Protein AF-A0A359MX61-F1 (afdb_monomer)

Radius of gyration: 17.84 Å; Cα contacts (8 Å, |Δi|>4): 195; chains: 1; bounding box: 36×38×48 Å

Secondary structure (DSSP, 8-state):
---EEEEEEEEEETTEEEEEEPHHHHTTSS-SS-EEEEEEETTEEEEEEEEE-SSS-EEEE--HHHHHHHT--TT-EEEEEEEE---PPPPPPPHHHHHHHHT-HHHHHHHHHHS-HHHHHHHHHHHHHH--

pLDDT: mean 86.25, std 15.1, range [44.0, 98.0]

Sequence (132 aa):
MPPIRFKTKLYNIASWTIARVPKDASTKLPSRGMVLVEGIINGFHFKMPLEPDGKLSHWFRVDKTMSAAAKVTVGDTVTIAIEPSTDWPEPKVPADIKRGLTTVPEAQILMKYSSNIVLLQKMCVILSLVCK

Solvent-accessible surface area (backbone atoms only — not comparable to full-atom values): 7654 Å² total; per-residue (Å²): 130,81,65,49,65,51,71,36,53,29,39,73,58,94,92,41,39,31,39,54,45,51,53,80,57,30,67,73,46,99,57,81,56,76,42,42,27,38,33,36,38,71,84,37,76,48,75,51,62,31,39,54,64,88,73,82,23,30,29,38,76,51,50,71,68,55,27,60,70,35,71,55,57,75,66,42,75,45,57,36,35,36,40,84,47,84,83,71,83,75,75,82,80,54,69,66,59,58,54,59,28,73,78,33,69,70,53,43,55,54,47,70,59,55,59,42,62,65,54,44,54,48,47,54,54,48,49,65,63,66,77,106

Structure (mmCIF, N/CA/C/O backbone):
data_AF-A0A359MX61-F1
#
_entry.id   AF-A0A359MX61-F1
#
loop_
_atom_site.group_PDB
_atom_site.id
_atom_site.type_symbol
_atom_site.label_atom_id
_atom_site.label_alt_id
_atom_site.label_comp_id
_atom_site.label_asym_id
_atom_site.label_entity_id
_atom_site.label_seq_id
_atom_site.pdbx_PDB_ins_code
_atom_site.Cartn_x
_atom_site.Cartn_y
_atom_site.Cartn_z
_atom_site.occupancy
_atom_site.B_iso_or_equiv
_atom_site.auth_seq_id
_atom_site.auth_comp_id
_atom_site.auth_asym_id
_atom_site.auth_atom_id
_atom_site.pdbx_PDB_model_num
ATOM 1 N N . MET A 1 1 ? 15.430 5.652 8.293 1.00 63.16 1 MET A N 1
ATOM 2 C CA . MET A 1 1 ? 14.428 6.584 8.866 1.00 63.16 1 MET A CA 1
ATOM 3 C C . MET A 1 1 ? 13.455 5.755 9.679 1.00 63.16 1 MET A C 1
ATOM 5 O O . MET A 1 1 ? 13.253 4.615 9.294 1.00 63.16 1 MET A O 1
ATOM 9 N N . PRO A 1 2 ? 12.897 6.266 10.786 1.00 83.12 2 PRO A N 1
ATOM 10 C CA . PRO A 1 2 ? 11.895 5.519 11.539 1.00 83.12 2 PRO A CA 1
ATOM 11 C C . PRO A 1 2 ? 10.628 5.283 10.690 1.00 83.12 2 PRO A C 1
ATOM 13 O O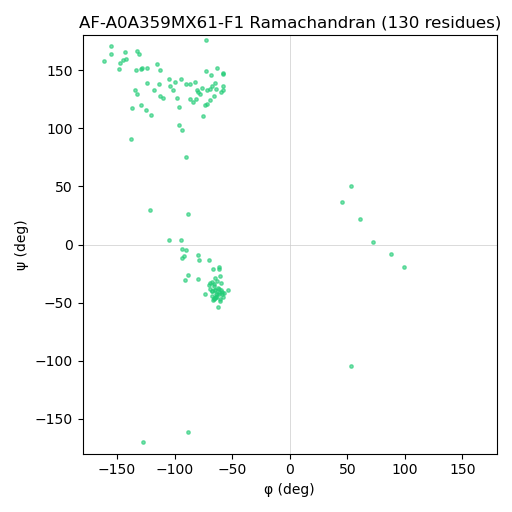 . PRO A 1 2 ? 10.312 6.137 9.852 1.00 83.12 2 PRO A O 1
ATOM 16 N N . PRO A 1 3 ? 9.873 4.193 10.933 1.00 93.88 3 PRO A N 1
ATOM 17 C CA . PRO A 1 3 ? 8.638 3.920 10.212 1.00 93.88 3 PRO A CA 1
ATOM 18 C C . PRO A 1 3 ? 7.630 5.059 10.358 1.00 93.88 3 PRO A C 1
ATOM 20 O O . PRO A 1 3 ? 7.380 5.555 11.462 1.00 93.88 3 PRO A O 1
ATOM 23 N N . ILE A 1 4 ? 6.983 5.430 9.255 1.00 97.50 4 ILE A N 1
ATOM 24 C CA . ILE A 1 4 ? 5.862 6.368 9.264 1.00 97.50 4 ILE A CA 1
ATOM 25 C C . ILE A 1 4 ? 4.646 5.613 9.798 1.00 97.50 4 ILE A C 1
ATOM 27 O O . ILE A 1 4 ? 4.126 4.710 9.145 1.00 97.50 4 ILE A O 1
ATOM 31 N N . ARG A 1 5 ? 4.196 5.975 11.002 1.00 97.31 5 ARG A N 1
ATOM 32 C CA . ARG A 1 5 ? 3.051 5.350 11.673 1.00 97.31 5 ARG A CA 1
ATOM 33 C C . ARG A 1 5 ? 1.824 6.242 11.606 1.00 97.31 5 ARG A C 1
ATOM 35 O O . ARG A 1 5 ? 1.923 7.441 11.851 1.00 97.31 5 ARG A O 1
ATOM 42 N N . PHE A 1 6 ? 0.673 5.652 11.315 1.00 97.38 6 PHE A N 1
ATOM 43 C CA . PHE A 1 6 ? -0.599 6.363 11.279 1.00 97.38 6 PHE A CA 1
ATOM 44 C C . PHE A 1 6 ? -1.778 5.421 11.522 1.00 97.38 6 PHE A C 1
ATOM 46 O O . PHE A 1 6 ? -1.662 4.200 11.412 1.00 97.38 6 PHE A O 1
ATOM 53 N N . LYS A 1 7 ? -2.930 6.010 11.846 1.00 97.19 7 LYS A N 1
ATOM 54 C CA . LYS A 1 7 ? -4.216 5.313 11.871 1.00 97.19 7 LYS A CA 1
ATOM 55 C C . LYS A 1 7 ? -5.032 5.715 10.654 1.00 97.19 7 LYS A C 1
ATOM 57 O O . LYS A 1 7 ? -5.000 6.874 10.246 1.00 97.19 7 LYS A O 1
ATOM 62 N N . THR A 1 8 ? -5.763 4.772 10.081 1.00 97.19 8 THR A N 1
ATOM 63 C CA . THR A 1 8 ? -6.669 5.056 8.967 1.00 97.19 8 THR A CA 1
ATOM 64 C C . THR A 1 8 ? -7.873 4.135 9.006 1.00 97.19 8 THR A C 1
ATOM 66 O O . THR A 1 8 ? -7.789 3.015 9.510 1.00 97.19 8 THR A O 1
ATOM 69 N N . LYS A 1 9 ? -8.995 4.623 8.485 1.00 97.56 9 LYS A N 1
ATOM 70 C CA . LYS A 1 9 ? -10.203 3.824 8.307 1.00 97.56 9 LYS A CA 1
ATOM 71 C C . LYS A 1 9 ? -10.127 3.105 6.964 1.00 97.56 9 LYS A C 1
ATOM 73 O O . LYS A 1 9 ? -9.710 3.706 5.974 1.00 97.56 9 LYS A O 1
ATOM 78 N N . LEU A 1 10 ? -10.533 1.842 6.921 1.00 97.50 10 LEU A N 1
ATOM 79 C CA . LEU A 1 10 ? -10.649 1.102 5.669 1.00 97.50 10 LEU A CA 1
ATOM 80 C C . LEU A 1 10 ? -11.944 1.483 4.952 1.00 97.50 10 LEU A C 1
ATOM 82 O O . LEU A 1 10 ? -13.022 1.479 5.549 1.00 97.50 10 LEU A O 1
ATOM 86 N N . TYR A 1 11 ? -11.841 1.797 3.664 1.00 95.88 11 TYR A N 1
ATOM 87 C CA . TYR A 1 11 ? -12.976 2.179 2.824 1.00 95.88 11 TYR A CA 1
ATOM 88 C C . TYR A 1 11 ? -13.193 1.144 1.732 1.00 95.88 11 TYR A C 1
ATOM 90 O O . TYR A 1 11 ? -12.253 0.471 1.320 1.00 95.88 11 TYR A O 1
ATOM 98 N N . ASN A 1 12 ? -14.420 1.058 1.230 1.00 96.50 12 ASN A N 1
ATOM 99 C CA . ASN A 1 12 ? -14.696 0.353 -0.011 1.00 96.50 12 ASN A CA 1
ATOM 100 C C . ASN A 1 12 ? -14.852 1.367 -1.150 1.00 96.50 12 ASN A C 1
ATOM 102 O O . ASN A 1 12 ? -15.567 2.360 -1.005 1.00 96.50 12 ASN A O 1
ATOM 106 N N . ILE A 1 13 ? -14.195 1.103 -2.275 1.00 93.25 13 ILE A N 1
ATOM 107 C CA . ILE A 1 13 ? -14.486 1.723 -3.564 1.00 93.25 13 ILE A CA 1
ATOM 108 C C . ILE A 1 13 ? -14.844 0.593 -4.528 1.00 93.25 13 ILE A C 1
ATOM 110 O O . ILE A 1 13 ? -13.995 -0.218 -4.896 1.00 93.25 13 ILE A O 1
ATOM 114 N N . ALA A 1 14 ? -16.114 0.549 -4.933 1.00 92.75 14 ALA A N 1
ATOM 115 C CA . ALA A 1 14 ? -16.692 -0.540 -5.716 1.00 92.75 14 ALA A CA 1
ATOM 116 C C . ALA A 1 14 ? -16.465 -1.923 -5.066 1.00 92.75 14 ALA A C 1
ATOM 118 O O . ALA A 1 14 ? -17.142 -2.270 -4.099 1.00 92.75 14 ALA A O 1
ATOM 119 N N . SER A 1 15 ? -15.540 -2.720 -5.604 1.00 91.75 15 SER A N 1
ATOM 120 C CA . SER A 1 15 ? -15.186 -4.052 -5.093 1.00 91.75 15 SER A CA 1
ATOM 121 C C . SER A 1 15 ? -13.849 -4.083 -4.343 1.00 91.75 15 SER A C 1
ATOM 123 O O . SER A 1 15 ? -13.373 -5.161 -3.975 1.00 91.75 15 SER A O 1
ATOM 125 N N . TRP A 1 16 ? -13.198 -2.932 -4.150 1.00 95.00 16 TRP A N 1
ATOM 126 C CA . TRP A 1 16 ? -11.866 -2.840 -3.559 1.00 95.00 16 TRP A CA 1
ATOM 127 C C . TRP A 1 16 ? -11.911 -2.224 -2.168 1.00 95.00 16 TRP A C 1
ATOM 129 O O . TRP A 1 16 ? -12.353 -1.092 -1.982 1.00 95.00 16 TRP A O 1
ATOM 139 N N . THR A 1 17 ? -11.338 -2.934 -1.200 1.00 96.94 17 THR A N 1
ATOM 140 C CA . THR A 1 17 ? -10.981 -2.352 0.092 1.00 96.94 17 THR A CA 1
ATOM 141 C C . THR A 1 17 ? -9.691 -1.553 -0.056 1.00 96.94 17 THR A C 1
ATOM 143 O O . THR A 1 17 ? -8.703 -2.045 -0.603 1.00 96.94 17 THR A O 1
ATOM 146 N N . ILE A 1 18 ? -9.694 -0.312 0.423 1.00 97.06 18 ILE A N 1
ATOM 147 C CA . ILE A 1 18 ? -8.551 0.595 0.344 1.00 97.06 18 ILE A CA 1
ATOM 148 C C . ILE A 1 18 ? -8.229 1.212 1.703 1.00 97.06 18 ILE A C 1
ATOM 150 O O . ILE A 1 18 ? -9.114 1.460 2.526 1.00 97.06 18 ILE A O 1
ATOM 154 N N . ALA A 1 19 ? -6.953 1.528 1.894 1.00 97.69 19 ALA A N 1
ATOM 155 C CA . ALA A 1 19 ? -6.451 2.336 2.991 1.00 97.69 19 ALA A CA 1
ATOM 156 C C . ALA A 1 19 ? -5.913 3.656 2.426 1.00 97.69 19 ALA A C 1
ATOM 158 O O . ALA A 1 19 ? -5.090 3.667 1.509 1.00 97.69 19 ALA A O 1
ATOM 159 N N . ARG A 1 20 ? -6.373 4.785 2.973 1.00 97.12 20 ARG A N 1
ATOM 160 C CA . ARG A 1 20 ? -5.800 6.099 2.651 1.00 97.12 20 ARG A CA 1
ATOM 161 C C . ARG A 1 20 ? -4.673 6.415 3.614 1.00 97.12 20 ARG A C 1
ATOM 163 O O . ARG A 1 20 ? -4.822 6.215 4.820 1.00 97.12 20 ARG A O 1
ATOM 170 N N . VAL A 1 21 ? -3.586 6.958 3.092 1.00 97.75 21 VAL A N 1
ATOM 171 C CA . VAL A 1 21 ? -2.508 7.519 3.901 1.00 97.75 21 VAL A CA 1
ATOM 172 C C . VAL A 1 21 ? -2.935 8.932 4.317 1.00 97.75 21 VAL A C 1
ATOM 174 O O . VAL A 1 21 ? -3.296 9.732 3.450 1.00 97.75 21 VAL A O 1
ATOM 177 N N . PRO A 1 22 ? -2.954 9.271 5.616 1.00 97.00 22 PRO A N 1
ATOM 178 C CA . PRO A 1 22 ? -3.197 10.636 6.069 1.00 97.00 22 PRO A CA 1
ATOM 179 C C . PRO A 1 22 ? -2.172 11.612 5.487 1.00 97.00 22 PRO A C 1
ATOM 181 O O . PRO A 1 22 ? -1.020 11.247 5.254 1.00 97.00 22 PRO A O 1
ATOM 184 N N . LYS A 1 23 ? -2.578 12.860 5.239 1.00 95.94 23 LYS A N 1
ATOM 185 C CA . LYS A 1 23 ? -1.740 13.839 4.529 1.00 95.94 23 LYS A CA 1
ATOM 186 C C . LYS A 1 23 ? -0.411 14.104 5.247 1.00 95.94 23 LYS A C 1
ATOM 188 O O . LYS A 1 23 ? 0.619 14.184 4.593 1.00 95.94 23 LYS A O 1
ATOM 193 N N . ASP A 1 24 ? -0.418 14.176 6.573 1.00 96.19 24 ASP A N 1
ATOM 194 C CA . ASP A 1 24 ? 0.760 14.363 7.431 1.00 96.19 24 ASP A CA 1
ATOM 195 C C . ASP A 1 24 ? 1.724 13.162 7.424 1.00 96.19 24 ASP A C 1
ATOM 197 O O . ASP A 1 24 ? 2.937 13.324 7.556 1.00 96.19 24 ASP A O 1
ATOM 201 N N . ALA A 1 25 ? 1.199 11.947 7.264 1.00 97.06 25 ALA A N 1
ATOM 202 C CA . ALA A 1 25 ? 2.007 10.754 7.040 1.00 97.06 25 ALA A CA 1
ATOM 203 C C . ALA A 1 25 ? 2.561 10.749 5.611 1.00 97.06 25 ALA A C 1
ATOM 205 O O . ALA A 1 25 ? 3.739 10.480 5.388 1.00 97.06 25 ALA A O 1
ATOM 206 N N . SER A 1 26 ? 1.724 11.116 4.642 1.00 96.75 26 SER A N 1
ATOM 207 C CA . SER A 1 26 ? 2.095 11.150 3.239 1.00 96.75 26 SER A CA 1
ATOM 208 C C . SER A 1 26 ? 3.177 12.183 2.944 1.00 96.75 26 SER A C 1
ATOM 210 O O . SER A 1 26 ? 4.059 11.896 2.140 1.00 96.75 26 SER A O 1
ATOM 212 N N . THR A 1 27 ? 3.166 13.371 3.555 1.00 95.81 27 THR A N 1
ATOM 213 C CA . THR A 1 27 ? 4.189 14.416 3.334 1.00 95.81 27 THR A CA 1
ATOM 214 C C . THR A 1 27 ? 5.599 13.976 3.720 1.00 95.81 27 THR A C 1
ATOM 216 O O . THR A 1 27 ? 6.561 14.519 3.190 1.00 95.81 27 THR A O 1
ATOM 219 N N . LYS A 1 28 ? 5.729 12.954 4.574 1.00 95.94 28 LYS A N 1
ATOM 220 C CA . LYS A 1 28 ? 7.013 12.362 4.981 1.00 95.94 28 LYS A CA 1
ATOM 221 C C . LYS A 1 28 ? 7.598 11.403 3.932 1.00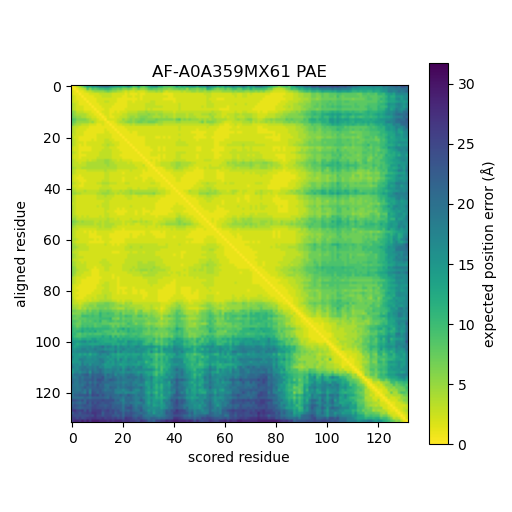 95.94 28 LYS A C 1
ATOM 223 O O . LYS A 1 28 ? 8.757 11.019 4.048 1.00 95.94 28 LYS A O 1
ATOM 228 N N . LEU A 1 29 ? 6.812 10.999 2.929 1.00 95.00 29 LEU A N 1
ATOM 229 C CA . LEU A 1 29 ? 7.269 10.147 1.826 1.00 95.00 29 LEU A CA 1
ATOM 230 C C . LEU A 1 29 ? 8.183 10.917 0.853 1.00 95.00 29 LEU A C 1
ATOM 232 O O . LEU A 1 29 ? 7.977 12.116 0.640 1.00 95.00 29 LEU A O 1
ATOM 236 N N . PRO A 1 30 ? 9.141 10.232 0.201 1.00 92.81 30 PRO A N 1
ATOM 237 C CA . PRO A 1 30 ? 10.166 10.866 -0.633 1.00 92.81 30 PRO A CA 1
ATOM 238 C C . PRO A 1 30 ? 9.633 11.463 -1.943 1.00 92.81 30 PRO A C 1
ATOM 240 O O . PRO A 1 30 ? 10.342 12.215 -2.604 1.00 92.81 30 PRO A O 1
ATOM 243 N N . SER A 1 31 ? 8.404 11.131 -2.343 1.00 90.56 31 SER A N 1
ATOM 244 C CA . SER A 1 31 ? 7.791 11.607 -3.583 1.00 90.56 31 SER A CA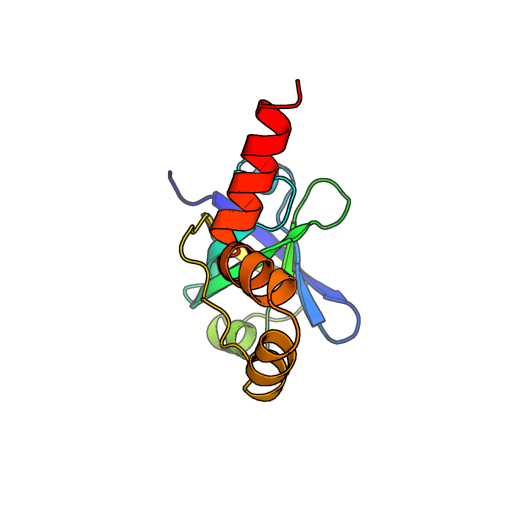 1
ATOM 245 C C . SER A 1 31 ? 6.302 11.891 -3.390 1.00 90.56 31 SER A C 1
ATOM 247 O O . SER A 1 31 ? 5.680 11.412 -2.442 1.00 90.56 31 SER A O 1
ATOM 249 N N . ARG A 1 32 ? 5.744 12.710 -4.289 1.00 91.44 32 ARG A N 1
ATOM 250 C CA . ARG A 1 32 ? 4.291 12.881 -4.467 1.00 91.44 32 ARG A CA 1
ATOM 251 C C . ARG A 1 32 ? 3.711 11.924 -5.520 1.00 91.44 32 ARG A C 1
ATOM 253 O O . ARG A 1 32 ? 2.497 11.887 -5.684 1.00 91.44 32 ARG A O 1
ATOM 260 N N . GLY A 1 33 ? 4.570 11.222 -6.263 1.00 90.00 33 GLY A N 1
ATOM 261 C CA . GLY A 1 33 ? 4.191 10.166 -7.200 1.00 90.00 33 GLY A CA 1
ATOM 262 C C . GLY A 1 33 ? 4.123 8.799 -6.520 1.00 90.00 33 GLY A C 1
ATOM 263 O O . GLY A 1 33 ? 4.066 8.705 -5.304 1.00 90.00 33 GLY A O 1
ATOM 264 N N . MET A 1 34 ? 4.161 7.723 -7.304 1.00 92.62 34 MET A N 1
ATOM 265 C CA . MET A 1 34 ? 4.102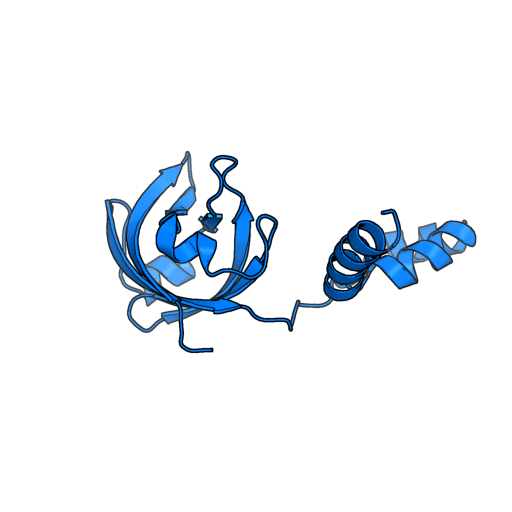 6.364 -6.761 1.00 92.62 34 MET A CA 1
ATOM 266 C C . MET A 1 34 ? 5.326 6.037 -5.886 1.00 92.62 34 MET A C 1
ATOM 268 O O . MET A 1 34 ? 6.462 6.278 -6.301 1.00 92.62 34 MET A O 1
ATOM 272 N N . VAL A 1 35 ? 5.105 5.451 -4.706 1.00 94.44 35 VAL A N 1
ATOM 273 C CA . VAL A 1 35 ? 6.172 5.081 -3.755 1.00 94.44 35 VAL A CA 1
ATOM 274 C C . VAL A 1 35 ? 6.002 3.632 -3.321 1.00 94.44 35 VAL A C 1
ATOM 276 O O . VAL A 1 35 ? 4.992 3.296 -2.715 1.00 94.44 35 VAL A O 1
ATOM 279 N N . LEU A 1 36 ? 6.989 2.775 -3.573 1.00 95.19 36 LEU A N 1
ATOM 280 C CA . LEU A 1 36 ? 7.004 1.433 -2.995 1.00 95.19 36 LEU A CA 1
ATOM 281 C C . LEU A 1 36 ? 7.300 1.518 -1.507 1.00 95.19 36 LEU A C 1
ATOM 283 O O . LEU A 1 36 ? 8.237 2.201 -1.092 1.00 95.19 36 LEU A O 1
ATOM 287 N N . VAL A 1 37 ? 6.512 0.804 -0.715 1.00 96.50 37 VAL A N 1
ATOM 288 C CA . VAL A 1 37 ? 6.730 0.702 0.722 1.00 96.50 37 VAL A CA 1
ATOM 289 C C . VAL A 1 37 ? 6.749 -0.741 1.172 1.00 96.50 37 VAL A C 1
ATOM 291 O O . VAL A 1 37 ? 6.078 -1.598 0.596 1.00 96.50 37 VAL A O 1
ATOM 294 N N . GLU A 1 38 ? 7.487 -0.973 2.243 1.00 97.19 38 GLU A N 1
ATOM 295 C CA . GLU A 1 38 ? 7.295 -2.110 3.130 1.00 97.19 38 GLU A CA 1
ATOM 296 C C . GLU A 1 38 ? 6.518 -1.626 4.349 1.00 97.19 38 GLU A C 1
ATOM 298 O O . GLU A 1 38 ? 6.723 -0.510 4.829 1.00 97.19 38 GLU A O 1
ATOM 303 N N . GLY A 1 39 ? 5.572 -2.425 4.826 1.00 96.44 39 GLY A N 1
ATOM 304 C CA . GLY A 1 39 ? 4.696 -1.999 5.898 1.00 96.44 39 GLY A CA 1
ATOM 305 C C . GLY A 1 39 ? 4.112 -3.130 6.716 1.00 96.44 39 GLY A C 1
ATOM 306 O O . GLY A 1 39 ? 4.247 -4.308 6.394 1.00 96.44 39 GLY A O 1
ATOM 307 N N . ILE A 1 40 ? 3.471 -2.738 7.812 1.00 97.44 40 ILE A N 1
ATOM 308 C CA . ILE A 1 40 ? 2.833 -3.632 8.771 1.00 97.44 40 ILE A CA 1
ATOM 309 C C . ILE A 1 40 ? 1.432 -3.106 9.071 1.00 97.44 40 ILE A C 1
ATOM 311 O O . ILE A 1 40 ? 1.273 -1.937 9.428 1.00 97.44 40 ILE A O 1
ATOM 315 N N . ILE A 1 41 ? 0.431 -3.980 8.972 1.00 96.25 41 ILE A N 1
ATOM 316 C CA . ILE A 1 41 ? -0.960 -3.741 9.377 1.00 96.25 41 ILE A CA 1
ATOM 317 C C . ILE A 1 41 ? -1.382 -4.834 10.361 1.00 96.25 41 ILE A C 1
ATOM 319 O O . ILE A 1 41 ? -1.388 -6.009 10.015 1.00 96.25 41 ILE A O 1
ATOM 323 N N . ASN A 1 42 ? -1.689 -4.467 11.610 1.00 89.94 42 ASN A N 1
ATOM 324 C CA . ASN A 1 42 ? -2.041 -5.415 12.685 1.00 89.94 42 ASN A CA 1
ATOM 325 C C . ASN A 1 42 ? -1.104 -6.649 12.783 1.00 89.94 42 ASN A C 1
ATOM 327 O O . ASN A 1 42 ? -1.552 -7.758 13.054 1.00 89.94 42 ASN A O 1
ATOM 331 N N . GLY A 1 43 ? 0.200 -6.466 12.542 1.00 88.38 43 GLY A N 1
ATOM 332 C CA . GLY A 1 43 ? 1.203 -7.542 12.567 1.00 88.38 43 GLY A CA 1
ATOM 333 C C . GLY A 1 43 ? 1.405 -8.292 11.243 1.00 88.38 43 GLY A C 1
ATOM 334 O O . GLY A 1 43 ? 2.360 -9.052 11.126 1.00 88.38 43 GLY A O 1
ATOM 335 N N . PHE A 1 44 ? 0.576 -8.055 10.223 1.00 95.69 44 PHE A N 1
ATOM 336 C CA . PHE A 1 44 ? 0.786 -8.590 8.878 1.00 95.69 44 PHE A CA 1
ATOM 337 C C . PHE A 1 44 ? 1.746 -7.704 8.081 1.00 95.69 44 PHE A C 1
ATOM 339 O O . PHE A 1 44 ? 1.483 -6.513 7.895 1.00 95.69 44 PHE A O 1
ATOM 346 N N . HIS A 1 45 ? 2.840 -8.292 7.598 1.00 96.81 45 HIS A N 1
ATOM 347 C CA . HIS A 1 45 ? 3.828 -7.617 6.761 1.00 96.81 45 HIS A CA 1
ATOM 348 C C . HIS A 1 45 ? 3.388 -7.587 5.298 1.00 96.81 45 HIS A C 1
ATOM 350 O O . HIS A 1 45 ? 2.883 -8.575 4.769 1.00 96.81 45 HIS A O 1
ATOM 356 N N . PHE A 1 46 ? 3.629 -6.467 4.625 1.00 96.12 46 PHE A N 1
ATOM 357 C CA . PHE A 1 46 ? 3.329 -6.311 3.209 1.00 96.12 46 PHE A CA 1
ATOM 358 C C . PHE A 1 46 ? 4.359 -5.439 2.500 1.00 96.12 46 PHE A C 1
ATOM 360 O O . PHE A 1 46 ? 5.040 -4.626 3.122 1.00 96.12 46 PHE A O 1
ATOM 367 N N . LYS A 1 47 ? 4.432 -5.586 1.176 1.00 95.81 47 LYS A N 1
ATOM 368 C CA . LYS A 1 47 ? 5.248 -4.754 0.293 1.00 95.81 47 LYS A CA 1
ATOM 369 C C . LYS A 1 47 ? 4.444 -4.403 -0.949 1.00 95.81 47 LYS A C 1
ATOM 371 O O . LYS A 1 47 ? 4.024 -5.305 -1.670 1.00 95.81 47 LYS A O 1
ATOM 376 N N . MET A 1 48 ? 4.177 -3.119 -1.175 1.00 95.62 48 MET A N 1
ATOM 377 C CA . MET A 1 48 ? 3.342 -2.676 -2.299 1.00 95.62 48 MET A CA 1
ATOM 378 C C . MET A 1 48 ? 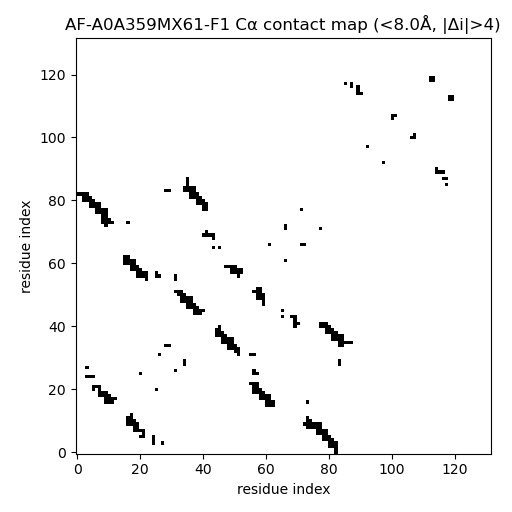3.535 -1.197 -2.640 1.00 95.62 48 MET A C 1
ATOM 380 O O . MET A 1 48 ? 3.978 -0.424 -1.785 1.00 95.62 48 MET A O 1
ATOM 384 N N . PRO A 1 49 ? 3.210 -0.784 -3.876 1.00 95.25 49 PRO A N 1
ATOM 385 C CA . PRO A 1 49 ? 3.181 0.623 -4.231 1.00 95.25 49 PRO A CA 1
ATOM 386 C C . PRO A 1 49 ? 2.044 1.356 -3.513 1.00 95.25 49 PRO A C 1
ATOM 388 O O . PRO A 1 49 ? 0.908 0.890 -3.451 1.00 95.25 49 PRO A O 1
ATOM 391 N N . LEU A 1 50 ? 2.366 2.541 -3.013 1.00 97.00 50 LEU A N 1
ATOM 392 C CA . LEU A 1 50 ? 1.415 3.579 -2.663 1.00 97.00 50 LEU A CA 1
ATOM 393 C C . LEU A 1 50 ? 1.138 4.418 -3.904 1.00 97.00 50 LEU A C 1
ATOM 395 O O . LEU A 1 50 ? 2.063 4.967 -4.508 1.00 97.00 50 LEU A O 1
ATOM 399 N N . GLU A 1 51 ? -0.132 4.538 -4.261 1.00 95.75 51 GLU A N 1
ATOM 400 C CA . GLU A 1 51 ? -0.581 5.309 -5.413 1.00 95.75 51 GLU A CA 1
ATOM 401 C C . GLU A 1 51 ? -0.984 6.727 -4.997 1.00 95.75 51 GLU A C 1
ATOM 403 O O . GLU A 1 51 ? -1.571 6.898 -3.925 1.00 95.75 51 GLU A O 1
ATOM 408 N N . PRO A 1 52 ? -0.708 7.755 -5.816 1.00 96.25 52 PRO A N 1
ATOM 409 C CA . PRO A 1 52 ? -1.193 9.102 -5.549 1.00 96.25 52 PRO A CA 1
ATOM 410 C C . PRO A 1 52 ? -2.725 9.148 -5.620 1.00 96.25 52 PRO A C 1
ATOM 412 O O . PRO A 1 52 ? -3.342 8.562 -6.506 1.00 96.25 52 PRO A O 1
ATOM 415 N N . ASP A 1 53 ? -3.356 9.877 -4.700 1.00 93.69 53 ASP A N 1
ATOM 416 C CA . ASP A 1 53 ? -4.823 9.992 -4.627 1.00 93.69 53 ASP A CA 1
ATOM 417 C C . ASP A 1 53 ? -5.394 11.228 -5.353 1.00 93.69 53 ASP A C 1
ATOM 419 O O . ASP A 1 53 ? -6.589 11.515 -5.264 1.00 93.69 53 ASP A O 1
ATOM 423 N N . GLY A 1 54 ? -4.534 11.999 -6.028 1.00 92.00 54 GLY A N 1
ATOM 424 C CA . GLY A 1 54 ? -4.887 13.267 -6.679 1.00 92.00 54 GLY A CA 1
ATOM 425 C C . GLY A 1 54 ? -5.153 14.431 -5.712 1.00 92.00 54 GLY A C 1
ATOM 426 O O . GLY A 1 54 ? -5.474 15.531 -6.152 1.00 92.00 54 GLY A O 1
ATOM 427 N N . LYS A 1 55 ? -5.003 14.227 -4.398 1.00 92.25 55 LYS A N 1
ATOM 428 C CA . LYS A 1 55 ? -5.264 15.213 -3.331 1.00 92.25 55 LYS A CA 1
ATOM 429 C C . LYS A 1 55 ? -4.026 15.475 -2.475 1.00 92.25 55 LYS A C 1
ATOM 431 O O . LYS A 1 55 ? -4.127 15.826 -1.297 1.00 92.25 55 LYS A O 1
ATOM 436 N N . LEU A 1 56 ? -2.849 15.340 -3.090 1.00 91.56 56 LEU A N 1
ATOM 437 C CA . LEU A 1 56 ? -1.535 15.453 -2.448 1.00 91.56 56 LEU A CA 1
ATOM 438 C C . LEU A 1 56 ? -1.301 14.407 -1.343 1.00 91.56 56 LEU A C 1
ATOM 440 O O . LEU A 1 56 ? -0.453 14.624 -0.474 1.00 91.56 56 LEU A O 1
ATOM 444 N N . SER A 1 57 ? -2.028 13.286 -1.376 1.00 95.88 57 SER A N 1
ATOM 445 C CA . SER A 1 57 ? -1.797 12.135 -0.510 1.00 95.88 57 SER A CA 1
ATOM 446 C C . SER A 1 57 ? -1.656 10.847 -1.323 1.00 95.88 57 SER A C 1
ATOM 448 O O . SER A 1 57 ? -1.484 10.877 -2.543 1.00 95.88 57 SER A O 1
ATOM 450 N N . HIS A 1 58 ? -1.650 9.713 -0.624 1.00 98.00 58 HIS A N 1
ATOM 451 C CA . HIS A 1 58 ? -1.543 8.394 -1.229 1.00 98.00 58 HIS A CA 1
ATOM 452 C C . HIS A 1 58 ? -2.607 7.437 -0.693 1.00 98.00 58 HIS A C 1
ATOM 454 O O . HIS A 1 58 ? -3.203 7.650 0.367 1.00 98.00 58 HIS A O 1
ATOM 460 N N . TRP A 1 59 ? -2.799 6.339 -1.407 1.00 97.38 59 TRP A N 1
ATOM 461 C CA . TRP A 1 59 ? -3.633 5.223 -0.996 1.00 97.38 59 TRP A CA 1
ATOM 462 C C . TRP A 1 59 ? -3.002 3.901 -1.431 1.00 97.38 59 TRP A C 1
ATOM 464 O O . TRP A 1 59 ? -2.080 3.870 -2.244 1.00 97.38 59 TRP A O 1
ATOM 474 N N . PHE A 1 60 ? -3.494 2.805 -0.867 1.00 97.44 60 PHE A N 1
ATOM 475 C CA . PHE A 1 60 ? -3.172 1.468 -1.340 1.00 97.44 60 PHE A CA 1
ATOM 476 C C . PHE A 1 60 ? -4.349 0.524 -1.146 1.00 97.44 60 PHE A C 1
ATOM 478 O O . PHE A 1 60 ? -5.231 0.745 -0.305 1.00 97.44 60 PHE A O 1
ATOM 485 N N . ARG A 1 61 ? -4.370 -0.534 -1.951 1.00 96.81 61 ARG A N 1
ATOM 486 C CA . ARG A 1 61 ? -5.387 -1.575 -1.869 1.00 96.81 61 ARG A CA 1
ATOM 487 C C . ARG A 1 61 ? -5.053 -2.550 -0.744 1.00 96.81 61 ARG A C 1
ATOM 489 O O . ARG A 1 61 ? -3.943 -3.063 -0.667 1.00 96.81 61 ARG A O 1
ATOM 496 N N . VAL A 1 62 ? -6.049 -2.857 0.077 1.00 96.94 62 VAL A N 1
ATOM 497 C CA . VAL A 1 62 ? -6.001 -3.947 1.052 1.00 96.94 62 VAL A CA 1
ATOM 498 C C . VAL A 1 62 ? -6.666 -5.146 0.390 1.00 96.94 62 VAL A C 1
ATOM 500 O O . VAL A 1 62 ? -7.886 -5.185 0.227 1.00 96.94 62 VAL A O 1
ATOM 503 N N . ASP A 1 63 ? -5.868 -6.097 -0.087 1.00 95.38 63 ASP A N 1
ATOM 504 C CA . ASP A 1 63 ? -6.416 -7.293 -0.723 1.00 95.38 63 ASP A CA 1
ATOM 505 C C . ASP A 1 63 ? -7.060 -8.252 0.300 1.00 95.38 63 ASP A C 1
ATOM 507 O O . ASP A 1 63 ? -7.063 -8.022 1.517 1.00 95.38 63 ASP A O 1
ATOM 511 N N . LYS A 1 64 ? -7.663 -9.333 -0.206 1.00 94.75 64 LYS A N 1
ATOM 512 C CA . LYS A 1 64 ? -8.357 -10.320 0.632 1.00 94.75 64 LYS A CA 1
ATOM 513 C C . LYS A 1 64 ? -7.394 -11.073 1.554 1.00 94.75 64 LYS A C 1
ATOM 515 O O . LYS A 1 64 ? -7.767 -11.372 2.684 1.00 94.75 64 LYS A O 1
ATOM 520 N N . THR A 1 65 ? -6.178 -11.356 1.090 1.00 95.25 65 THR A N 1
ATOM 521 C CA . THR A 1 65 ? -5.151 -12.072 1.856 1.00 95.25 65 THR A CA 1
ATOM 522 C C . THR A 1 65 ? -4.686 -11.225 3.034 1.00 95.25 65 THR A C 1
ATOM 524 O O . THR A 1 65 ? -4.682 -11.695 4.170 1.00 95.25 65 THR A O 1
ATOM 527 N N . MET A 1 66 ? -4.389 -9.950 2.779 1.00 96.81 66 MET A N 1
ATOM 528 C CA . MET A 1 66 ? -4.044 -8.964 3.796 1.00 96.81 66 MET A CA 1
ATOM 529 C C . MET A 1 66 ? -5.186 -8.775 4.794 1.00 96.81 66 MET A C 1
ATOM 531 O O . MET A 1 66 ? -4.950 -8.835 5.997 1.00 96.81 66 MET A O 1
ATOM 535 N N . SER A 1 67 ? -6.420 -8.585 4.314 1.00 95.75 67 SER A N 1
ATOM 536 C CA . SER A 1 67 ? -7.593 -8.412 5.184 1.00 95.75 67 SER A CA 1
ATOM 537 C C . SER A 1 67 ? -7.786 -9.603 6.127 1.00 95.75 67 SER A C 1
ATOM 539 O O . SER A 1 67 ? -7.978 -9.417 7.329 1.00 95.75 67 SER A O 1
ATOM 541 N N . ALA A 1 68 ? -7.677 -10.828 5.602 1.00 95.81 68 ALA A N 1
ATOM 542 C CA . ALA A 1 68 ? -7.821 -12.052 6.385 1.00 95.81 68 ALA A CA 1
ATOM 543 C C . ALA A 1 68 ? -6.702 -12.213 7.426 1.00 95.81 68 ALA A C 1
ATOM 545 O O . ALA A 1 68 ? -6.982 -12.494 8.591 1.00 95.81 68 ALA A O 1
ATOM 546 N N . ALA A 1 69 ? -5.445 -11.995 7.032 1.00 95.69 69 ALA A N 1
ATOM 547 C CA . ALA A 1 69 ? -4.298 -12.156 7.921 1.00 95.69 69 ALA A CA 1
ATOM 548 C C . ALA A 1 69 ? -4.246 -11.084 9.022 1.00 95.69 69 ALA A C 1
ATOM 550 O O . ALA A 1 69 ? -3.939 -11.392 10.173 1.00 95.69 69 ALA A O 1
ATOM 551 N N . ALA A 1 70 ? -4.604 -9.841 8.691 1.00 95.44 70 ALA A N 1
ATOM 552 C CA . ALA A 1 70 ? -4.679 -8.733 9.641 1.00 95.44 70 ALA A CA 1
ATOM 553 C C . ALA A 1 70 ? -5.969 -8.736 10.485 1.00 95.44 70 ALA A C 1
ATOM 555 O O . ALA A 1 70 ? -6.068 -7.952 11.433 1.00 95.44 70 ALA A O 1
ATOM 556 N N . LYS A 1 71 ? -6.937 -9.608 10.154 1.00 95.94 71 LYS A N 1
ATOM 557 C CA . LYS A 1 71 ? -8.274 -9.703 10.766 1.00 95.94 71 LYS A CA 1
ATOM 558 C C . LYS A 1 71 ? -9.013 -8.362 10.752 1.00 95.94 71 LYS A C 1
ATOM 560 O O . LYS A 1 71 ? -9.491 -7.897 11.783 1.00 95.94 71 LYS A O 1
ATOM 565 N N . VAL A 1 72 ? -9.063 -7.735 9.579 1.00 95.88 72 VAL A N 1
ATOM 566 C CA . VAL A 1 72 ? -9.677 -6.415 9.366 1.00 95.88 72 VAL A CA 1
ATOM 567 C C . VAL A 1 72 ? -10.744 -6.474 8.286 1.00 95.88 72 VAL A C 1
ATOM 569 O O . VAL A 1 72 ? -10.678 -7.273 7.351 1.00 95.88 72 VAL A O 1
ATOM 572 N N . THR A 1 73 ? -11.718 -5.584 8.401 1.00 96.00 73 THR A N 1
ATOM 573 C CA . THR A 1 73 ? -12.843 -5.434 7.486 1.00 96.00 73 THR A CA 1
ATOM 574 C C . THR A 1 73 ? -13.047 -3.969 7.104 1.00 96.00 73 THR A C 1
ATOM 576 O O . THR A 1 73 ? -12.467 -3.048 7.685 1.00 96.00 73 THR A O 1
ATOM 579 N N . VAL A 1 74 ? -13.852 -3.727 6.067 1.00 96.56 74 VAL A N 1
ATOM 580 C CA . VAL A 1 74 ? -14.219 -2.361 5.668 1.00 96.56 74 VAL A CA 1
ATOM 581 C C . VAL A 1 74 ? -14.899 -1.660 6.843 1.00 96.56 74 VAL A C 1
ATOM 583 O O . VAL A 1 74 ? -15.829 -2.193 7.435 1.00 96.56 74 VAL A O 1
ATOM 586 N N . GLY A 1 75 ? -14.476 -0.432 7.134 1.00 97.12 75 GLY A N 1
ATOM 587 C CA . GLY A 1 75 ? -14.982 0.357 8.253 1.00 97.12 75 GLY A CA 1
ATOM 588 C C . GLY A 1 75 ? -14.085 0.329 9.488 1.00 97.12 75 GLY A C 1
ATOM 589 O O . GLY A 1 75 ? -14.156 1.271 10.280 1.00 97.12 75 GLY A O 1
ATOM 590 N N . ASP A 1 76 ? -13.195 -0.657 9.613 1.00 97.50 76 ASP A N 1
ATOM 591 C CA . ASP A 1 76 ? -12.264 -0.733 10.736 1.00 97.50 76 ASP A CA 1
ATOM 592 C C . ASP A 1 76 ? -11.230 0.389 10.684 1.00 97.50 76 ASP A C 1
ATOM 594 O O . ASP A 1 76 ? -10.780 0.815 9.615 1.00 97.50 76 ASP A O 1
ATOM 598 N N . THR A 1 77 ? -10.832 0.861 11.866 1.00 97.12 77 THR A N 1
ATOM 599 C CA . THR A 1 77 ? -9.679 1.751 12.015 1.00 97.12 77 THR A CA 1
ATOM 600 C C . THR A 1 77 ? -8.461 0.922 12.377 1.00 97.12 77 THR A C 1
ATOM 602 O O . THR A 1 77 ? -8.416 0.295 13.432 1.00 97.12 77 THR A O 1
ATOM 605 N N . VAL A 1 78 ? -7.456 0.949 11.511 1.00 96.56 78 VAL A N 1
ATOM 606 C CA . VAL A 1 78 ? -6.250 0.127 11.623 1.00 96.56 78 VAL A CA 1
ATOM 607 C C . VAL A 1 78 ? -5.035 0.999 11.901 1.00 96.56 78 VAL A C 1
ATOM 609 O O . VAL A 1 78 ? -4.984 2.157 11.480 1.00 96.56 78 VAL A O 1
ATOM 612 N N . THR A 1 79 ? -4.050 0.449 12.612 1.00 96.88 79 THR A N 1
ATOM 613 C CA . THR A 1 79 ? -2.744 1.098 12.798 1.00 96.88 79 THR A CA 1
ATOM 614 C C . THR A 1 79 ? -1.763 0.518 11.792 1.00 96.88 79 THR A C 1
ATOM 616 O O . THR A 1 79 ? -1.592 -0.699 11.727 1.00 96.88 79 THR A O 1
ATOM 619 N N . ILE A 1 80 ? -1.124 1.393 11.019 1.00 97.62 80 ILE A N 1
ATOM 620 C CA . ILE A 1 80 ? -0.215 1.021 9.937 1.00 97.62 80 ILE A CA 1
ATOM 621 C C . ILE A 1 80 ? 1.140 1.676 10.177 1.00 97.62 80 ILE A C 1
ATOM 623 O O . ILE A 1 80 ? 1.213 2.836 10.587 1.00 97.62 80 ILE A O 1
ATOM 627 N N . ALA A 1 81 ? 2.208 0.925 9.930 1.00 97.88 81 ALA A N 1
ATOM 628 C CA . ALA A 1 81 ? 3.573 1.431 9.848 1.00 97.88 81 ALA A CA 1
ATOM 629 C C . ALA A 1 81 ? 4.106 1.173 8.439 1.00 97.88 81 ALA A C 1
ATOM 631 O O . ALA A 1 81 ? 3.941 0.060 7.950 1.00 97.88 81 ALA A O 1
ATOM 632 N N . ILE A 1 82 ? 4.719 2.170 7.801 1.00 97.81 82 ILE A N 1
ATOM 633 C CA . ILE A 1 82 ? 5.309 2.037 6.460 1.00 97.81 82 ILE A CA 1
ATOM 634 C C . ILE A 1 82 ? 6.713 2.639 6.396 1.00 97.81 82 ILE A C 1
ATOM 636 O O . ILE A 1 82 ? 7.007 3.633 7.065 1.00 97.81 82 ILE A O 1
ATOM 640 N N . GLU A 1 83 ? 7.544 2.081 5.527 1.00 97.06 83 GLU A N 1
ATOM 641 C CA . GLU A 1 83 ? 8.875 2.568 5.179 1.00 97.06 83 GLU A CA 1
ATOM 642 C C . GLU A 1 83 ? 9.056 2.539 3.655 1.00 97.06 83 GLU A C 1
ATOM 644 O O . GLU A 1 83 ? 8.722 1.531 3.028 1.00 97.06 83 GLU A O 1
ATOM 649 N N . PRO A 1 84 ? 9.562 3.618 3.026 1.00 95.56 84 PRO A N 1
ATOM 650 C CA . PRO A 1 84 ? 9.898 3.600 1.606 1.00 95.56 84 PRO A CA 1
ATOM 651 C C . PRO A 1 84 ? 10.947 2.528 1.299 1.00 95.56 84 PRO A C 1
ATOM 653 O O . PRO A 1 84 ? 11.991 2.478 1.944 1.00 95.56 84 PRO A O 1
ATOM 656 N N . SER A 1 85 ? 10.688 1.718 0.277 1.00 93.06 85 SER A N 1
ATOM 657 C CA . SER A 1 85 ? 11.604 0.689 -0.212 1.00 93.06 85 SER A CA 1
ATOM 658 C C . SER A 1 85 ? 12.079 1.051 -1.617 1.00 93.06 85 SER A C 1
ATOM 660 O O . SER A 1 85 ? 11.309 1.516 -2.458 1.00 93.06 85 SER A O 1
ATOM 662 N N . THR A 1 86 ? 13.368 0.846 -1.880 1.00 88.56 86 THR A N 1
ATOM 663 C CA . THR A 1 86 ? 13.955 1.003 -3.221 1.00 88.56 86 THR A CA 1
ATOM 664 C C . THR A 1 86 ? 14.005 -0.311 -3.994 1.00 88.56 86 THR A C 1
ATOM 666 O O . THR A 1 86 ? 14.422 -0.314 -5.148 1.00 88.56 86 THR A O 1
ATOM 669 N N . ASP A 1 87 ? 13.611 -1.418 -3.367 1.00 88.75 87 ASP A N 1
ATOM 670 C CA . ASP A 1 87 ? 13.675 -2.762 -3.937 1.00 88.75 87 ASP A CA 1
ATOM 671 C C . ASP A 1 87 ? 12.376 -3.084 -4.685 1.00 88.75 87 ASP A C 1
ATOM 673 O O . ASP A 1 87 ? 11.488 -3.777 -4.183 1.00 88.75 87 ASP A O 1
ATOM 677 N N . TRP A 1 88 ? 12.239 -2.483 -5.867 1.00 84.19 88 TRP A N 1
ATOM 678 C CA . TRP A 1 88 ? 11.118 -2.736 -6.764 1.00 84.19 88 TRP A CA 1
ATOM 679 C C . TRP A 1 88 ? 11.285 -4.074 -7.486 1.00 84.19 88 TRP A C 1
ATOM 681 O O . TRP A 1 88 ? 12.364 -4.340 -8.015 1.00 84.19 88 TRP A O 1
ATOM 691 N N . PRO A 1 89 ? 10.225 -4.901 -7.562 1.00 82.62 89 PRO A N 1
ATOM 692 C CA . PRO A 1 89 ? 10.300 -6.166 -8.274 1.00 82.62 89 PRO A CA 1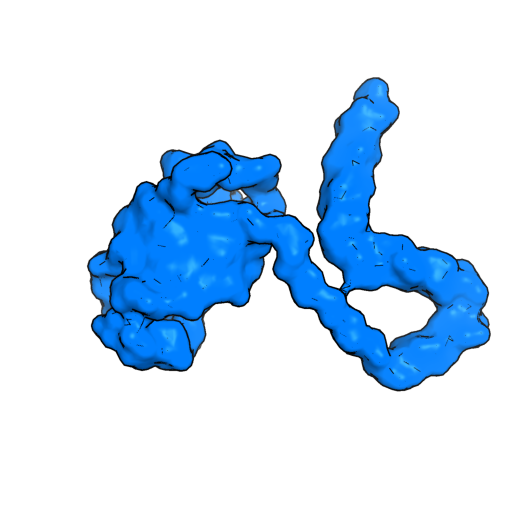
ATOM 693 C C . PRO A 1 89 ? 10.511 -5.920 -9.770 1.00 82.62 89 PRO A C 1
ATOM 695 O O . PRO A 1 89 ? 9.749 -5.184 -10.399 1.00 82.62 89 PRO A O 1
ATOM 698 N N . GLU A 1 90 ? 11.524 -6.569 -10.342 1.00 81.06 90 GLU A N 1
ATOM 699 C CA . GLU A 1 90 ? 11.791 -6.491 -11.776 1.00 81.06 90 GLU A CA 1
ATOM 700 C C . GLU A 1 90 ? 10.683 -7.229 -12.556 1.00 81.06 90 GLU A C 1
ATOM 702 O O . GLU A 1 90 ? 10.424 -8.416 -12.298 1.00 81.06 90 GLU A O 1
ATOM 707 N N . PRO A 1 91 ? 10.007 -6.567 -13.510 1.00 79.75 91 PRO A N 1
ATOM 708 C CA . PRO A 1 91 ? 8.972 -7.205 -14.305 1.00 79.75 91 PRO A CA 1
ATOM 709 C C . PRO A 1 91 ? 9.581 -8.239 -15.258 1.00 79.75 91 PRO A C 1
ATOM 711 O O . PRO A 1 91 ? 10.545 -7.983 -15.979 1.00 79.75 91 PRO A O 1
ATOM 714 N N . LYS A 1 92 ? 8.975 -9.428 -15.320 1.00 83.50 92 LYS A N 1
ATOM 715 C CA . LYS A 1 92 ? 9.344 -10.425 -16.330 1.00 83.50 92 LYS A CA 1
ATOM 716 C C . LYS A 1 92 ? 8.810 -9.983 -17.685 1.00 83.50 92 LYS A C 1
ATOM 718 O O . LYS A 1 92 ? 7.601 -9.861 -17.857 1.00 83.50 92 LYS A O 1
ATOM 723 N N . VAL A 1 93 ? 9.709 -9.799 -18.646 1.00 83.00 93 VAL A N 1
ATOM 724 C CA . VAL A 1 93 ? 9.346 -9.455 -20.023 1.00 83.00 93 VAL A CA 1
ATOM 725 C C . VAL A 1 93 ? 8.707 -10.664 -20.721 1.00 83.00 93 VAL A C 1
ATOM 727 O O . VAL A 1 93 ? 9.368 -11.701 -20.850 1.00 83.00 93 VAL A O 1
ATOM 730 N N . PRO A 1 94 ? 7.459 -10.551 -21.211 1.00 87.31 94 PRO A N 1
ATOM 731 C CA . PRO A 1 94 ? 6.818 -11.576 -22.028 1.00 87.31 94 PRO A CA 1
ATOM 732 C C . PRO A 1 94 ? 7.601 -11.898 -23.311 1.00 87.31 94 PRO A C 1
ATOM 734 O O . PRO A 1 94 ? 8.254 -11.040 -23.911 1.00 87.31 94 PRO A O 1
ATOM 737 N N . ALA A 1 95 ? 7.546 -13.159 -23.747 1.00 89.12 95 ALA A N 1
ATOM 738 C CA . ALA A 1 95 ? 8.357 -13.640 -24.866 1.00 89.12 95 ALA A CA 1
ATOM 739 C C . ALA A 1 95 ? 7.980 -12.994 -26.211 1.00 89.12 95 ALA A C 1
ATOM 741 O O . ALA A 1 95 ? 8.844 -12.775 -27.056 1.00 89.12 95 ALA A O 1
ATOM 742 N N . ASP A 1 96 ? 6.702 -12.698 -26.414 1.00 87.50 96 ASP A N 1
ATOM 743 C CA . ASP A 1 96 ? 6.166 -11.969 -27.564 1.00 87.50 96 ASP A CA 1
ATOM 744 C C . ASP A 1 96 ? 6.683 -10.531 -27.626 1.00 87.50 96 ASP A C 1
ATOM 746 O O . ASP A 1 96 ? 7.180 -10.127 -28.677 1.00 87.50 96 ASP A O 1
ATOM 750 N N . ILE A 1 97 ? 6.696 -9.816 -26.496 1.00 82.75 97 ILE A N 1
ATOM 751 C CA . ILE A 1 97 ? 7.302 -8.481 -26.406 1.00 82.75 97 ILE A CA 1
ATOM 752 C C . ILE A 1 97 ? 8.794 -8.569 -26.739 1.00 82.75 97 ILE A C 1
ATOM 754 O O . ILE A 1 97 ? 9.283 -7.829 -27.588 1.00 82.75 97 ILE A O 1
ATOM 758 N N . LYS A 1 98 ? 9.522 -9.536 -26.162 1.00 84.12 98 LYS A N 1
ATOM 759 C CA . LYS A 1 98 ? 10.952 -9.729 -26.454 1.00 84.12 98 LYS A CA 1
ATOM 760 C C . LYS A 1 98 ? 11.220 -9.957 -27.947 1.00 84.12 98 LYS A C 1
ATOM 762 O O . LYS A 1 98 ? 12.171 -9.387 -28.477 1.00 84.12 98 LYS A O 1
ATOM 767 N N . ARG A 1 99 ? 10.386 -10.754 -28.627 1.00 85.44 99 ARG A N 1
ATOM 768 C CA . ARG A 1 99 ? 10.483 -10.976 -30.082 1.00 85.44 99 ARG A CA 1
ATOM 769 C C . ARG A 1 99 ? 10.178 -9.705 -30.872 1.00 85.44 99 ARG A C 1
ATOM 771 O O . ARG A 1 99 ? 10.961 -9.356 -31.747 1.00 85.44 99 ARG A O 1
ATOM 778 N N . GLY A 1 100 ? 9.110 -8.984 -30.538 1.00 84.56 100 GLY A N 1
ATOM 779 C CA . GLY A 1 100 ? 8.757 -7.732 -31.216 1.00 84.56 100 GLY A CA 1
ATOM 780 C C . GLY A 1 100 ? 9.848 -6.663 -31.112 1.00 84.56 100 GLY A C 1
ATOM 781 O O . GLY A 1 100 ? 10.094 -5.925 -32.057 1.00 84.56 100 GLY A O 1
ATOM 782 N N . LEU A 1 101 ? 10.586 -6.619 -30.002 1.00 82.44 101 LEU A N 1
ATOM 783 C CA . LEU A 1 101 ? 11.704 -5.685 -29.880 1.00 82.44 101 LEU A CA 1
ATOM 784 C C . LEU A 1 101 ? 12.867 -6.065 -30.799 1.00 8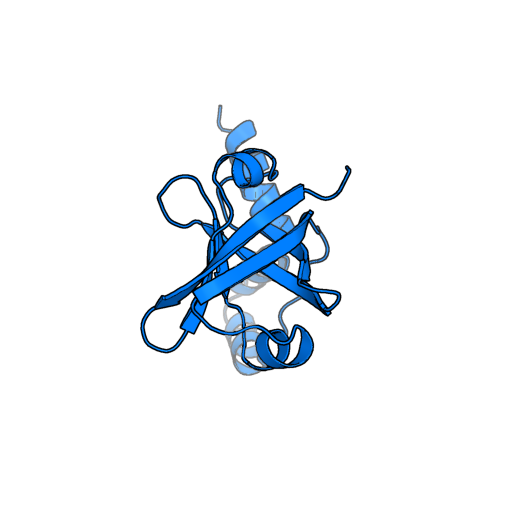2.44 101 LEU A C 1
ATOM 786 O O . LEU A 1 101 ? 13.531 -5.183 -31.317 1.00 82.44 101 LEU A O 1
ATOM 790 N N . THR A 1 102 ? 13.120 -7.354 -31.059 1.00 82.62 102 THR A N 1
ATOM 791 C CA . THR A 1 102 ? 14.199 -7.765 -31.989 1.00 82.62 102 THR A CA 1
ATOM 792 C C . THR A 1 102 ? 14.026 -7.277 -33.415 1.00 82.62 102 THR A C 1
ATOM 794 O O . THR A 1 102 ? 15.016 -7.179 -34.132 1.00 82.62 102 THR A O 1
ATOM 797 N N . THR A 1 103 ? 12.812 -6.895 -33.803 1.00 84.75 103 THR A N 1
ATOM 798 C CA . THR A 1 103 ? 12.544 -6.317 -35.119 1.00 84.75 103 THR A CA 1
ATOM 799 C C . THR A 1 103 ? 12.679 -4.791 -35.149 1.00 84.75 103 THR A C 1
ATOM 801 O O . THR A 1 103 ? 12.564 -4.211 -36.223 1.00 84.75 103 THR A O 1
ATOM 804 N N . VAL A 1 104 ? 12.918 -4.134 -34.003 1.00 88.94 104 VAL A N 1
ATOM 805 C CA . VAL A 1 104 ? 13.065 -2.672 -33.877 1.00 88.94 104 VAL A CA 1
ATOM 806 C C . VAL A 1 104 ? 14.237 -2.344 -32.929 1.00 88.94 104 VAL A C 1
ATOM 808 O O . VAL A 1 104 ? 14.041 -2.253 -31.711 1.00 88.94 104 VAL A O 1
ATOM 811 N N . PRO A 1 105 ? 15.470 -2.178 -33.448 1.00 79.75 105 PRO A N 1
ATOM 812 C CA . PRO A 1 105 ? 16.673 -1.951 -32.639 1.00 79.75 105 PRO A CA 1
ATOM 813 C C . PRO A 1 105 ? 16.563 -0.772 -31.660 1.00 79.75 105 PRO A C 1
ATOM 815 O O . PRO A 1 105 ? 16.984 -0.881 -30.508 1.00 79.75 105 PRO A O 1
ATOM 818 N N . GLU A 1 106 ? 15.926 0.329 -32.062 1.00 80.00 106 GLU A N 1
ATOM 819 C CA . GLU A 1 106 ? 15.688 1.499 -31.209 1.00 80.00 106 GLU A CA 1
ATOM 820 C C . GLU A 1 106 ? 14.799 1.151 -30.004 1.00 80.00 106 GLU A C 1
ATOM 822 O O . GLU A 1 106 ? 15.042 1.610 -28.885 1.00 80.00 106 GLU A O 1
ATOM 827 N N . ALA A 1 107 ? 13.803 0.281 -30.198 1.00 75.81 107 ALA A N 1
ATOM 828 C CA . ALA A 1 107 ? 12.917 -0.166 -29.129 1.00 75.81 107 ALA A CA 1
ATOM 829 C C . ALA A 1 107 ? 13.644 -1.082 -28.132 1.00 75.81 107 ALA A C 1
ATOM 831 O O . ALA A 1 107 ? 13.387 -0.998 -26.930 1.00 75.81 107 ALA A O 1
ATOM 832 N N . GLN A 1 108 ? 14.592 -1.912 -28.588 1.00 74.38 108 GLN A N 1
ATOM 833 C CA . GLN A 1 108 ? 15.437 -2.703 -27.680 1.00 74.38 108 GLN A CA 1
ATOM 834 C C . GLN A 1 108 ? 16.274 -1.823 -26.761 1.00 74.38 108 GLN A C 1
ATOM 83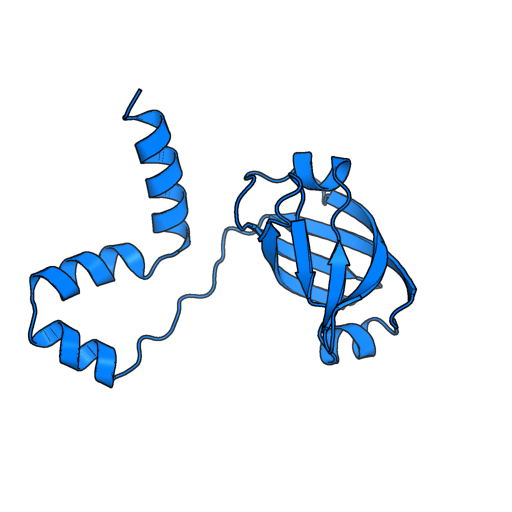6 O O . GLN A 1 108 ? 16.404 -2.121 -25.571 1.00 74.38 108 GLN A O 1
ATOM 841 N N . ILE A 1 109 ? 16.843 -0.753 -27.319 1.00 75.50 109 ILE A N 1
ATOM 842 C CA . ILE A 1 109 ? 17.666 0.194 -26.572 1.00 75.50 109 ILE A CA 1
ATOM 843 C C . ILE A 1 109 ? 16.807 0.854 -25.493 1.00 75.50 109 ILE A C 1
ATOM 845 O O . ILE A 1 109 ? 17.144 0.756 -24.314 1.00 75.50 109 ILE A O 1
ATOM 849 N N . LEU A 1 110 ? 15.662 1.437 -25.866 1.00 72.38 110 LEU A N 1
ATOM 850 C CA . LEU A 1 110 ? 14.753 2.105 -24.926 1.00 72.38 110 LEU A CA 1
ATOM 851 C C . LEU A 1 110 ? 14.249 1.165 -23.823 1.00 72.38 110 LEU A C 1
ATOM 853 O O . LEU A 1 110 ? 14.264 1.531 -22.648 1.00 72.38 110 LEU A O 1
ATOM 857 N N . MET A 1 111 ? 13.886 -0.069 -24.176 1.00 71.25 111 MET A N 1
ATOM 858 C CA . MET A 1 111 ? 13.396 -1.057 -23.217 1.00 71.25 111 MET A CA 1
ATOM 859 C C . MET A 1 111 ? 14.430 -1.399 -22.135 1.00 71.25 111 MET A C 1
ATOM 861 O O . MET A 1 111 ? 14.084 -1.552 -20.960 1.00 71.25 111 MET A O 1
ATOM 865 N N . LYS A 1 112 ? 15.714 -1.489 -22.495 1.00 67.38 112 LYS A N 1
ATOM 866 C CA . LYS A 1 112 ? 16.788 -1.792 -21.538 1.00 67.38 112 LYS A CA 1
ATOM 867 C C . LYS A 1 112 ? 16.929 -0.709 -20.461 1.00 67.38 112 LYS A C 1
ATOM 869 O O . LYS A 1 112 ? 17.264 -1.032 -19.324 1.00 67.38 112 LYS A O 1
ATOM 874 N N . TYR A 1 113 ? 16.634 0.549 -20.793 1.00 65.31 113 TYR A N 1
ATOM 875 C CA . TYR A 1 113 ? 16.627 1.655 -19.831 1.00 65.31 113 TYR A CA 1
ATOM 876 C C . TYR A 1 113 ? 15.349 1.705 -18.989 1.00 65.31 113 TYR A C 1
ATOM 878 O O . TYR A 1 113 ? 15.398 2.146 -17.843 1.00 65.31 113 TYR A O 1
ATOM 886 N N . SER A 1 114 ? 14.217 1.241 -19.528 1.00 63.00 114 SER A N 1
ATOM 887 C CA . SER A 1 114 ? 12.917 1.353 -18.861 1.00 63.00 114 SER A CA 1
ATOM 888 C C . SER A 1 114 ? 12.491 0.159 -18.015 1.00 63.00 114 SER A C 1
ATOM 890 O O . SER A 1 114 ? 11.529 0.274 -17.262 1.00 63.00 114 SER A O 1
ATOM 892 N N . SER A 1 115 ? 13.190 -0.973 -18.119 1.00 57.41 115 SER A N 1
ATOM 893 C CA . SER A 1 115 ? 12.862 -2.188 -17.354 1.00 57.41 115 SER A CA 1
ATOM 894 C C . SER A 1 115 ? 13.046 -1.986 -15.842 1.00 57.41 115 SER A C 1
ATOM 896 O O . SER A 1 115 ? 12.286 -2.518 -15.040 1.00 57.41 115 SER A O 1
ATOM 898 N N . ASN A 1 116 ? 13.962 -1.093 -15.455 1.00 61.91 116 ASN A N 1
ATOM 899 C CA . ASN A 1 116 ? 14.195 -0.746 -14.063 1.00 61.91 116 ASN A CA 1
ATOM 900 C C . ASN A 1 116 ? 13.363 0.486 -13.663 1.00 61.91 116 ASN A C 1
ATOM 902 O O . ASN A 1 116 ? 13.750 1.633 -13.902 1.00 61.91 116 ASN A O 1
ATOM 906 N N . ILE A 1 117 ? 12.215 0.258 -13.021 1.00 62.28 117 ILE A N 1
ATOM 907 C CA . ILE A 1 117 ? 11.302 1.337 -12.601 1.00 62.28 117 ILE A CA 1
ATOM 908 C C . ILE A 1 117 ? 11.967 2.318 -11.616 1.00 62.28 117 ILE A C 1
ATOM 910 O O . ILE A 1 117 ? 11.647 3.507 -11.606 1.00 62.28 117 ILE A O 1
ATOM 914 N N . VAL A 1 118 ? 12.958 1.846 -10.847 1.00 55.81 118 VAL A N 1
ATOM 915 C CA . VAL A 1 118 ? 13.783 2.672 -9.949 1.00 55.81 118 VAL A CA 1
ATOM 916 C C . VAL A 1 118 ? 14.663 3.622 -10.754 1.00 55.81 118 VAL A C 1
ATOM 918 O O . VAL A 1 118 ? 14.818 4.784 -10.379 1.00 55.81 118 VAL A O 1
ATOM 921 N N . LEU A 1 119 ? 15.223 3.147 -11.870 1.00 55.81 119 LEU A N 1
ATOM 922 C CA . LEU A 1 119 ? 16.020 3.948 -12.791 1.00 55.81 119 LEU A CA 1
ATOM 923 C C . LEU A 1 119 ? 15.152 4.986 -13.502 1.00 55.81 119 LEU A C 1
ATOM 925 O O . LEU A 1 119 ? 15.576 6.131 -13.600 1.00 55.81 119 LEU A O 1
ATOM 929 N N . LEU A 1 120 ? 13.926 4.635 -13.908 1.00 59.41 120 LEU A N 1
ATOM 930 C CA . LEU A 1 120 ? 12.998 5.578 -14.540 1.00 59.41 120 LEU A CA 1
ATOM 931 C C . LEU A 1 120 ? 12.566 6.694 -13.580 1.00 59.41 120 LEU A C 1
ATOM 933 O O . LEU A 1 120 ? 12.601 7.871 -13.937 1.00 59.41 120 LEU A O 1
ATOM 937 N N . GLN A 1 121 ? 12.206 6.342 -12.340 1.00 55.50 121 GLN A N 1
ATOM 938 C CA . GLN A 1 121 ? 11.860 7.328 -11.313 1.00 55.50 121 GLN A CA 1
ATOM 939 C C . GLN A 1 121 ? 13.055 8.231 -10.977 1.00 55.50 121 GLN A C 1
ATOM 941 O O . GLN A 1 121 ? 12.897 9.450 -10.901 1.00 55.50 121 GLN A O 1
ATOM 946 N N . LYS A 1 122 ? 14.263 7.663 -10.842 1.00 56.25 122 LYS A N 1
ATOM 947 C CA . LYS A 1 122 ? 15.495 8.441 -10.634 1.00 56.25 122 LYS A CA 1
ATOM 948 C C . LYS A 1 122 ? 15.821 9.330 -11.832 1.00 56.25 122 LYS A C 1
ATOM 950 O O . LYS A 1 122 ? 16.154 10.488 -11.620 1.00 56.25 122 LYS A O 1
ATOM 955 N N . MET A 1 123 ? 15.678 8.845 -13.066 1.00 57.97 123 MET A N 1
ATOM 956 C CA . MET A 1 123 ? 15.861 9.649 -14.278 1.00 57.97 123 MET A CA 1
ATOM 957 C C . MET A 1 123 ? 14.871 10.803 -14.337 1.00 57.97 123 MET A C 1
ATOM 959 O O . MET A 1 123 ? 15.281 11.899 -14.680 1.00 57.97 123 MET A O 1
ATOM 963 N N . CYS A 1 124 ? 13.605 10.606 -13.968 1.00 53.25 124 CYS A N 1
ATOM 964 C CA . CYS A 1 124 ? 12.619 11.686 -13.976 1.00 53.25 124 CYS A CA 1
ATOM 965 C C . CYS A 1 124 ? 12.970 12.784 -12.954 1.00 53.25 124 CYS A C 1
ATOM 967 O O . CYS A 1 124 ? 12.855 13.971 -13.257 1.00 53.25 124 CYS A O 1
ATOM 969 N N . VAL A 1 125 ? 13.464 12.401 -11.768 1.00 54.16 125 VAL A N 1
ATOM 970 C CA . VAL A 1 125 ? 13.964 13.352 -10.759 1.00 54.16 125 VAL A CA 1
ATOM 971 C C . VAL A 1 125 ? 15.244 14.045 -11.241 1.00 54.16 125 VAL A C 1
ATOM 973 O O . VAL A 1 125 ? 15.340 15.265 -11.150 1.00 54.16 125 VAL A O 1
ATOM 976 N N . ILE A 1 126 ? 16.199 13.308 -11.815 1.00 54.28 126 ILE A N 1
ATOM 977 C CA . ILE A 1 126 ? 17.449 13.863 -12.357 1.00 54.28 126 ILE A CA 1
ATOM 978 C C . ILE A 1 126 ? 17.164 14.810 -13.532 1.00 54.28 126 ILE A C 1
ATOM 980 O O . ILE A 1 126 ? 17.680 15.921 -13.536 1.00 54.28 126 ILE A O 1
ATOM 984 N N . LEU A 1 127 ? 16.292 14.446 -14.479 1.00 46.81 127 LEU A N 1
ATOM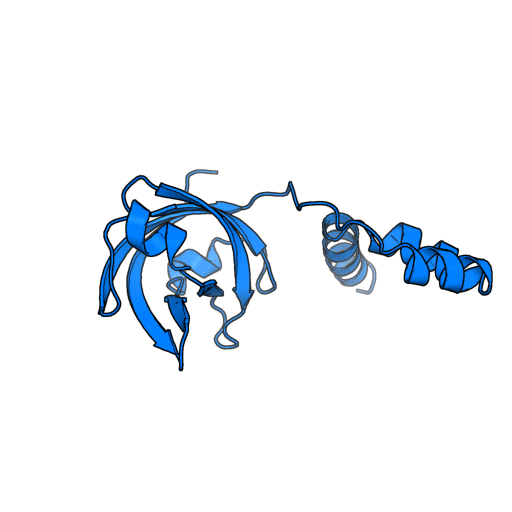 985 C CA . LEU A 1 127 ? 15.872 15.336 -15.569 1.00 46.81 127 LEU A CA 1
ATOM 986 C C . LEU A 1 127 ? 15.227 16.615 -15.022 1.00 46.81 127 LEU A C 1
ATOM 988 O O . LEU A 1 127 ? 15.529 17.697 -15.510 1.00 46.81 127 LEU A O 1
ATOM 992 N N . SER A 1 128 ? 14.397 16.522 -13.977 1.00 48.47 128 SER A N 1
ATOM 993 C CA . SER A 1 128 ? 13.793 17.712 -13.355 1.00 48.47 128 SER A CA 1
ATOM 994 C C . SER A 1 128 ? 14.801 18.636 -12.653 1.00 48.47 128 SER A C 1
ATOM 996 O O . SER A 1 128 ? 14.510 19.812 -12.442 1.00 48.47 128 SER A O 1
ATOM 998 N N . LEU A 1 129 ? 15.979 18.113 -12.295 1.00 47.00 129 LEU A N 1
ATOM 999 C CA . LEU A 1 129 ? 17.079 18.864 -11.685 1.00 47.00 129 LEU A CA 1
ATOM 1000 C C . LEU A 1 129 ? 18.052 19.438 -12.726 1.00 47.00 129 LEU A C 1
ATOM 1002 O O . LEU A 1 129 ? 18.638 20.482 -12.474 1.00 47.00 129 LEU A O 1
ATOM 1006 N N . VAL A 1 130 ? 18.222 18.767 -13.871 1.00 53.25 130 VAL A N 1
ATOM 1007 C CA . VAL A 1 130 ? 19.149 19.166 -14.948 1.00 53.25 130 VAL A CA 1
ATOM 1008 C C . VAL A 1 130 ? 18.493 20.114 -15.959 1.00 53.25 130 VAL A C 1
ATOM 1010 O O . VAL A 1 130 ? 19.183 20.919 -16.571 1.00 53.25 130 VAL A O 1
ATOM 1013 N N . CYS A 1 131 ? 17.169 20.065 -16.128 1.00 44.00 131 CYS A N 1
ATOM 1014 C CA . CYS A 1 131 ? 16.423 20.978 -17.004 1.00 44.00 131 CYS A CA 1
ATOM 1015 C C . CYS A 1 131 ? 15.971 22.281 -16.308 1.00 44.00 131 CYS A C 1
ATOM 1017 O O . CYS A 1 131 ? 14.964 22.864 -16.713 1.00 44.00 131 CYS A O 1
ATOM 1019 N N . LYS A 1 132 ? 16.683 22.727 -15.267 1.00 44.00 132 LYS A N 1
ATOM 1020 C CA . LYS A 1 132 ? 16.550 24.075 -14.697 1.00 44.00 132 LYS A CA 1
ATOM 1021 C C . LYS A 1 132 ? 17.713 24.956 -15.116 1.00 44.00 132 LYS A C 1
ATOM 1023 O O . LYS A 1 132 ? 18.849 24.440 -15.116 1.00 44.00 132 LYS A O 1
#

Mean predicted aligned error: 7.58 Å

Foldseek 3Di:
DFWLKDKFAWADDPPFTKTWDPLVSFVPDPDLAKFWKWKAKQRDTDIDIWGHPVPSTTMDTCDPVNCVVSVHDHGDIIMMTIDTDLDDDQDDDDPVNVVVVVVPVVSVVVCVQVSRVSSVVVVVVVCVVVVD

Nearest PDB structures (foldseek):
  2d9r-assembly1_A  TM=8.847E-01  e=7.239E-06  Porphyromonas gingivalis W83
  2kz1-assembly1_B  TM=3.741E-01  e=6.212E-01  Homo sapiens
  4kmq-assembly1_A  TM=3.534E-01  e=6.476E+00  Listeria monocytogenes EGD-e
  2il5-assembly1_A  TM=1.348E-01  e=3.770E+00  Staphylococcus aureus subsp. aureus USA300